Protein AF-A0A1Y1KZV1-F1 (afdb_monomer_lite)

Organism: Photinus pyralis (NCBI:txid7054)

Foldseek 3Di:
DDPVVVVVVLVVLLVVLLVLLVVQLVQCVVVVNDHRPDPDPDVCSVVSCVVDDVCSRLNDDDPPDPPPDDDDDPPPPPPDDDDDDDDDDDDDDDDDDDDDDDDD

Sequence (104 aa):
RNVTSLKKCYENAKKTVRKNVAHERLEYIKTGGGTPNTIVDDKNEDLILSIVNPKTVVGIHNTFVCDMVM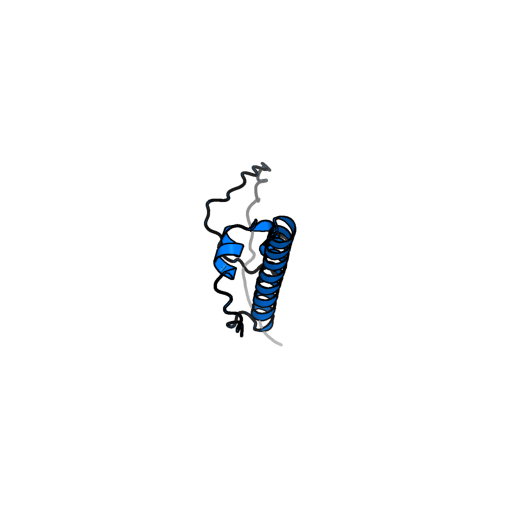ECLPEDIAISTTMSHEALPVSNLEAPSTSASEMA

Secondary structure (DSSP, 8-state):
--HHHHHHHHHHHHHHHHHHHHHHHHHHHHTTSPPP------TTHHHHHHHS-GGGTT----TT-TT-------TT---------PPPP---------------

Radius of gyration: 24.31 Å; chains: 1; bounding box: 51×24×79 Å

Structure (mmCIF, N/CA/C/O backbone):
data_AF-A0A1Y1KZV1-F1
#
_entry.id   AF-A0A1Y1KZV1-F1
#
loop_
_atom_site.group_PDB
_atom_site.id
_atom_site.type_symbol
_atom_site.label_atom_id
_atom_site.label_alt_id
_atom_site.label_comp_id
_atom_site.label_asym_id
_atom_site.label_entity_id
_atom_site.label_seq_id
_atom_site.pdbx_PDB_ins_code
_atom_site.Cartn_x
_atom_site.Cartn_y
_atom_site.Cartn_z
_atom_site.occupancy
_atom_site.B_iso_or_equiv
_atom_site.auth_seq_id
_atom_site.auth_comp_id
_atom_site.auth_asym_id
_atom_site.auth_atom_id
_atom_site.pdbx_PDB_model_num
ATOM 1 N N . ARG A 1 1 ? -9.214 -4.947 25.580 1.00 66.81 1 ARG A N 1
ATOM 2 C CA . ARG A 1 1 ? -9.294 -4.489 24.168 1.00 66.81 1 ARG A CA 1
ATOM 3 C C . ARG A 1 1 ? -10.550 -3.633 24.025 1.00 66.81 1 ARG A C 1
ATOM 5 O O . ARG A 1 1 ? -11.600 -4.105 24.428 1.00 66.81 1 ARG A O 1
ATOM 12 N N . ASN A 1 2 ? -10.445 -2.395 23.532 1.00 92.44 2 ASN A N 1
ATOM 13 C CA . ASN A 1 2 ? -11.592 -1.499 23.299 1.00 92.44 2 ASN A CA 1
ATOM 14 C C . ASN A 1 2 ? -11.862 -1.396 21.784 1.00 92.44 2 ASN A C 1
ATOM 16 O O . ASN A 1 2 ? -10.915 -1.412 20.994 1.00 92.44 2 ASN A O 1
ATOM 20 N N . VAL A 1 3 ? -13.125 -1.270 21.378 1.00 93.88 3 VAL A N 1
ATOM 21 C CA . VAL A 1 3 ? -13.550 -1.081 19.980 1.00 93.88 3 VAL A CA 1
ATOM 22 C C . VAL A 1 3 ? -12.768 0.047 19.298 1.00 93.88 3 VAL A C 1
ATOM 24 O O . VAL A 1 3 ? -12.281 -0.120 18.181 1.00 93.88 3 VAL A O 1
ATOM 27 N N . THR A 1 4 ? -12.557 1.170 19.990 1.00 94.19 4 THR A N 1
ATOM 28 C CA . THR A 1 4 ? -11.810 2.319 19.449 1.00 94.19 4 THR A CA 1
ATOM 29 C C . THR A 1 4 ? -10.346 1.978 19.174 1.00 94.19 4 THR A C 1
ATOM 31 O O . THR A 1 4 ? -9.821 2.292 18.105 1.00 94.19 4 THR A O 1
ATOM 34 N N . SER A 1 5 ? -9.696 1.276 20.108 1.00 93.25 5 SER A N 1
ATOM 35 C CA . SER A 1 5 ? -8.309 0.823 19.960 1.00 93.25 5 SER A CA 1
ATOM 36 C C . SER A 1 5 ? -8.150 -0.193 18.828 1.00 93.25 5 SER A C 1
ATOM 38 O O . SER A 1 5 ? -7.160 -0.140 18.101 1.00 93.25 5 SER A O 1
ATOM 40 N N . LEU A 1 6 ? -9.144 -1.066 18.630 1.00 92.25 6 LEU A N 1
ATOM 41 C CA . LEU A 1 6 ? -9.123 -2.072 17.571 1.00 92.25 6 LEU A CA 1
ATOM 42 C C . LEU A 1 6 ? -9.298 -1.433 16.191 1.00 92.25 6 LEU A C 1
ATOM 44 O O . LEU A 1 6 ? -8.514 -1.709 15.287 1.00 92.25 6 LEU A O 1
ATOM 48 N N . LYS A 1 7 ? -10.256 -0.507 16.054 1.00 95.00 7 LYS A N 1
ATOM 49 C CA . LYS A 1 7 ? -10.436 0.272 14.823 1.00 95.00 7 LYS A CA 1
ATOM 50 C C . LYS A 1 7 ? -9.160 1.034 14.471 1.00 95.00 7 LYS A C 1
ATOM 52 O O . LYS A 1 7 ? -8.693 0.951 13.343 1.00 95.00 7 LYS A O 1
ATOM 57 N N . LYS A 1 8 ? -8.560 1.733 15.440 1.00 95.88 8 LYS A N 1
ATOM 58 C CA . LYS A 1 8 ? -7.306 2.472 15.229 1.00 95.88 8 LYS A CA 1
ATOM 59 C C . LYS A 1 8 ? -6.163 1.551 14.795 1.00 95.88 8 LYS A C 1
ATOM 61 O O . LYS A 1 8 ? -5.405 1.914 13.904 1.00 95.88 8 LYS A O 1
ATOM 66 N N . CYS A 1 9 ? -6.053 0.371 15.402 1.00 93.56 9 CYS A N 1
ATOM 67 C CA . CYS A 1 9 ? -5.056 -0.629 15.031 1.00 93.56 9 CYS A CA 1
ATOM 68 C C . CYS A 1 9 ? -5.219 -1.068 13.569 1.00 93.56 9 CYS A C 1
ATOM 70 O O . CYS A 1 9 ? -4.257 -0.988 12.810 1.00 93.56 9 CYS A O 1
ATOM 72 N N . TYR A 1 10 ? -6.438 -1.415 13.150 1.00 93.44 10 TYR A N 1
ATOM 73 C CA . TYR A 1 10 ? -6.720 -1.793 11.765 1.00 93.44 10 TYR A CA 1
ATOM 74 C C . TYR A 1 10 ? -6.461 -0.649 10.771 1.00 93.44 10 TYR A C 1
ATOM 76 O O . TYR A 1 10 ? -5.827 -0.852 9.739 1.00 93.44 10 TYR A O 1
ATOM 84 N N . GLU A 1 11 ? -6.886 0.578 11.088 1.00 94.56 11 GLU A N 1
ATOM 85 C CA . GLU A 1 11 ? -6.609 1.749 10.244 1.00 94.56 11 GLU A CA 1
ATOM 86 C C . GLU A 1 11 ? -5.107 2.008 10.078 1.00 94.56 11 GLU A C 1
ATOM 88 O O . GLU A 1 11 ? -4.656 2.353 8.985 1.00 94.56 11 GLU A O 1
ATOM 93 N N . ASN A 1 12 ? -4.321 1.821 11.140 1.00 94.06 12 ASN A N 1
ATOM 94 C CA . ASN A 1 12 ? -2.869 1.928 11.062 1.00 94.06 12 ASN A CA 1
ATOM 95 C C . ASN A 1 12 ? -2.276 0.816 10.193 1.00 94.06 12 ASN A C 1
ATOM 97 O O . ASN A 1 12 ? -1.441 1.108 9.343 1.00 94.06 12 ASN A O 1
ATOM 101 N N . ALA A 1 13 ? -2.752 -0.421 10.348 1.00 92.75 13 ALA A N 1
ATOM 102 C CA . ALA A 1 13 ? -2.290 -1.551 9.551 1.00 92.75 13 ALA A CA 1
ATOM 103 C C . ALA A 1 13 ? -2.550 -1.324 8.049 1.00 92.75 13 ALA A C 1
ATOM 105 O O . ALA A 1 13 ? -1.637 -1.463 7.242 1.00 92.75 13 ALA A O 1
ATOM 106 N N . LYS A 1 14 ? -3.736 -0.818 7.672 1.00 93.81 14 LYS A N 1
ATOM 107 C CA . LYS A 1 14 ? -4.030 -0.419 6.281 1.00 93.81 14 LYS A CA 1
ATOM 108 C C . LYS A 1 14 ? -3.050 0.617 5.732 1.00 93.81 14 LYS A C 1
ATOM 110 O O . LYS A 1 14 ? -2.680 0.554 4.563 1.00 93.81 14 LYS A O 1
ATOM 115 N N . LYS A 1 15 ? -2.666 1.605 6.546 1.00 93.44 15 LYS A N 1
ATOM 116 C CA . LYS A 1 15 ? -1.700 2.636 6.135 1.00 93.44 15 LYS A CA 1
ATOM 117 C C . LYS A 1 15 ? -0.311 2.046 5.926 1.00 93.44 15 LYS A C 1
ATOM 119 O O . LYS A 1 15 ? 0.339 2.406 4.950 1.00 93.44 15 LYS A O 1
ATOM 124 N N . THR A 1 16 ? 0.119 1.155 6.818 1.00 92.25 16 THR A N 1
ATOM 125 C CA . THR A 1 16 ? 1.405 0.460 6.706 1.00 92.25 16 THR A CA 1
ATOM 126 C C . THR A 1 16 ? 1.464 -0.368 5.429 1.00 92.25 16 THR A C 1
ATOM 128 O O . THR A 1 16 ? 2.354 -0.139 4.622 1.00 92.25 16 THR A O 1
ATOM 131 N N . VAL A 1 17 ? 0.465 -1.218 5.183 1.00 91.75 17 VAL A N 1
ATOM 132 C CA . VAL A 1 17 ? 0.416 -2.077 3.988 1.00 91.75 17 VAL A CA 1
ATOM 133 C C . VAL A 1 17 ? 0.454 -1.257 2.694 1.00 91.75 17 VAL A C 1
ATOM 135 O O . VAL A 1 17 ? 1.262 -1.512 1.810 1.00 91.75 17 VAL A O 1
ATOM 138 N N . ARG A 1 18 ? -0.335 -0.177 2.591 1.00 91.56 18 ARG A N 1
ATOM 139 C CA . ARG A 1 18 ? -0.281 0.710 1.409 1.00 91.56 18 ARG A CA 1
ATOM 140 C C . ARG A 1 18 ? 1.096 1.332 1.196 1.00 91.56 18 ARG A C 1
ATOM 142 O O . ARG A 1 18 ? 1.524 1.505 0.059 1.00 91.56 18 ARG A O 1
ATOM 149 N N . LYS A 1 19 ? 1.772 1.704 2.286 1.00 91.00 19 LYS A N 1
ATOM 150 C CA . LYS A 1 19 ? 3.124 2.261 2.228 1.00 91.00 19 LYS A CA 1
ATOM 151 C C . LYS A 1 19 ? 4.127 1.205 1.759 1.00 91.00 19 LYS A C 1
ATOM 153 O O . LYS A 1 19 ? 4.987 1.544 0.953 1.00 91.00 19 LYS A O 1
ATOM 158 N N . ASN A 1 20 ? 4.012 -0.029 2.245 1.00 90.12 20 ASN A N 1
ATOM 159 C CA . ASN A 1 20 ? 4.884 -1.137 1.864 1.00 90.12 20 ASN A CA 1
ATOM 160 C C . ASN A 1 20 ? 4.767 -1.437 0.369 1.00 90.12 20 ASN A C 1
ATOM 162 O O . ASN A 1 20 ? 5.777 -1.390 -0.323 1.00 90.12 20 ASN A O 1
ATOM 166 N N . VAL A 1 21 ? 3.545 -1.603 -0.146 1.00 88.75 21 VAL A N 1
ATOM 167 C CA . VAL A 1 21 ? 3.304 -1.861 -1.578 1.00 88.75 21 VAL A CA 1
ATOM 168 C C . VAL A 1 21 ? 3.846 -0.728 -2.456 1.00 88.75 21 VAL A C 1
ATOM 170 O O . VAL A 1 21 ? 4.508 -0.963 -3.464 1.00 88.75 21 VAL A O 1
ATOM 173 N N . ALA A 1 22 ? 3.626 0.531 -2.062 1.00 88.25 22 ALA A N 1
ATOM 174 C CA . ALA A 1 22 ? 4.176 1.672 -2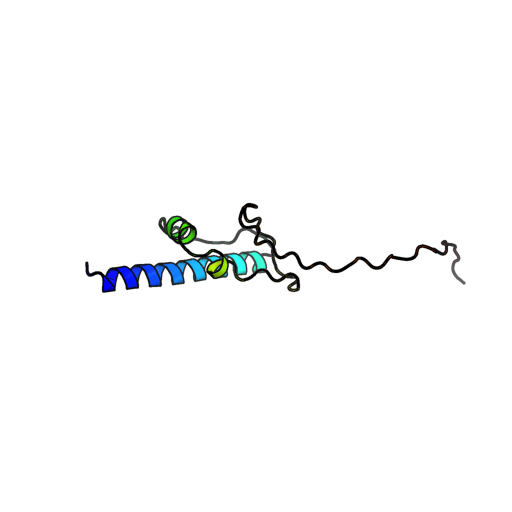.795 1.00 88.25 22 ALA A CA 1
ATOM 175 C C . ALA A 1 22 ? 5.716 1.695 -2.776 1.00 88.25 22 ALA A C 1
ATOM 177 O O . ALA A 1 22 ? 6.343 2.071 -3.767 1.00 88.25 22 ALA A O 1
ATOM 178 N N . HIS A 1 23 ? 6.326 1.300 -1.657 1.00 88.56 23 HIS A N 1
ATOM 179 C CA . HIS A 1 23 ? 7.776 1.202 -1.530 1.00 88.56 23 HIS A CA 1
ATOM 180 C C . HIS A 1 23 ? 8.338 0.059 -2.379 1.00 88.56 23 HIS A C 1
ATOM 182 O O . HIS A 1 23 ? 9.325 0.258 -3.074 1.00 88.56 23 HIS A O 1
ATOM 188 N N . GLU A 1 24 ? 7.700 -1.108 -2.375 1.00 87.94 24 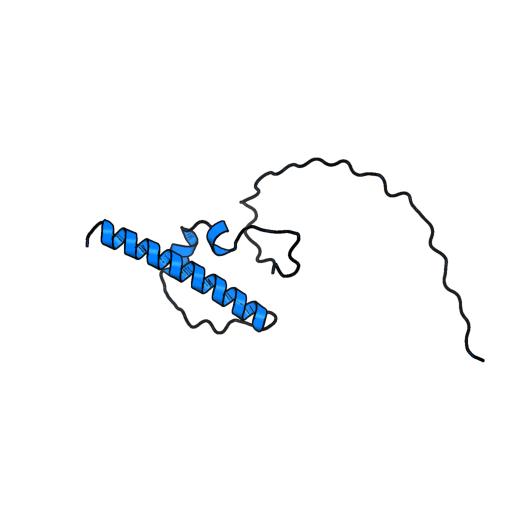GLU A N 1
ATOM 189 C CA . GLU A 1 24 ? 8.083 -2.250 -3.205 1.00 87.94 24 GLU A CA 1
ATOM 190 C C . GLU A 1 24 ? 8.048 -1.899 -4.694 1.00 87.94 24 GLU A C 1
ATOM 192 O O . GLU A 1 24 ? 9.040 -2.097 -5.395 1.00 87.94 24 GLU A O 1
ATOM 197 N N . ARG A 1 25 ? 6.962 -1.268 -5.158 1.00 86.44 25 ARG A N 1
ATOM 198 C CA . ARG A 1 25 ? 6.858 -0.777 -6.538 1.00 86.44 25 ARG A CA 1
ATOM 199 C C . ARG A 1 25 ? 7.965 0.220 -6.874 1.00 86.44 25 ARG A C 1
ATOM 201 O O . ARG A 1 25 ? 8.527 0.181 -7.966 1.00 86.44 25 ARG A O 1
ATOM 208 N N . LEU A 1 26 ? 8.282 1.122 -5.948 1.00 87.69 26 LEU A N 1
ATOM 209 C CA . LEU A 1 26 ? 9.364 2.082 -6.138 1.00 87.69 26 LEU A CA 1
ATOM 210 C C . LEU A 1 26 ? 10.725 1.381 -6.258 1.00 87.69 26 LEU A C 1
ATOM 212 O O . LEU A 1 26 ? 11.512 1.744 -7.128 1.00 87.69 26 LEU A O 1
ATOM 216 N N . GLU A 1 27 ? 11.004 0.391 -5.413 1.00 88.44 27 GLU A N 1
ATOM 217 C CA . GLU A 1 27 ? 12.237 -0.398 -5.489 1.00 88.44 27 GLU A CA 1
ATOM 218 C C . GLU A 1 27 ? 12.319 -1.190 -6.796 1.00 88.44 27 GLU A C 1
ATOM 220 O O . GLU A 1 27 ? 13.351 -1.143 -7.458 1.00 88.44 27 GLU A O 1
ATOM 225 N N . TYR A 1 28 ? 11.222 -1.815 -7.230 1.00 86.62 28 TYR A N 1
ATOM 226 C CA . TYR A 1 28 ? 11.143 -2.501 -8.522 1.00 86.62 28 TYR A CA 1
ATOM 227 C C . TYR A 1 28 ? 11.480 -1.570 -9.698 1.00 86.62 28 TYR A C 1
ATOM 229 O O . TYR A 1 28 ? 12.231 -1.928 -10.605 1.00 86.62 28 TYR A O 1
ATOM 237 N N . ILE A 1 29 ? 10.960 -0.340 -9.682 1.00 86.25 29 ILE A N 1
ATOM 238 C CA . ILE A 1 29 ? 11.261 0.653 -10.722 1.00 86.25 29 ILE A CA 1
ATOM 239 C C . ILE A 1 29 ? 12.733 1.079 -10.654 1.00 86.25 29 ILE A C 1
ATOM 241 O O . ILE A 1 29 ? 13.396 1.165 -11.688 1.00 86.25 29 ILE A O 1
ATOM 245 N N . LYS A 1 30 ? 13.274 1.312 -9.450 1.00 87.69 30 LYS A N 1
ATOM 246 C CA . LYS A 1 30 ? 14.685 1.692 -9.257 1.00 87.69 30 LYS A CA 1
ATOM 247 C C . LYS A 1 30 ? 15.658 0.631 -9.766 1.00 87.69 30 LYS A C 1
ATOM 249 O O . LYS A 1 30 ? 16.711 0.986 -10.288 1.00 87.69 30 LYS A O 1
ATOM 254 N N . THR A 1 31 ? 15.327 -0.649 -9.612 1.00 88.31 31 THR A N 1
ATOM 255 C CA . THR A 1 31 ? 16.158 -1.768 -10.082 1.00 88.31 31 THR A CA 1
ATOM 256 C C . THR A 1 31 ? 15.986 -2.054 -11.576 1.00 88.31 31 THR A C 1
ATOM 258 O O . THR A 1 31 ? 16.654 -2.946 -12.094 1.00 88.31 31 THR A O 1
ATOM 261 N N . GLY A 1 32 ? 15.107 -1.330 -12.279 1.00 86.12 32 GLY A N 1
ATOM 262 C CA . GLY A 1 32 ? 14.791 -1.599 -13.683 1.00 86.12 32 GLY A CA 1
ATOM 263 C C . GLY A 1 32 ? 14.025 -2.909 -13.891 1.00 86.12 32 GLY A C 1
ATOM 264 O O . GLY A 1 32 ? 14.140 -3.519 -14.950 1.00 86.12 32 GLY A O 1
ATOM 265 N N . GLY A 1 33 ? 13.269 -3.353 -12.882 1.00 83.56 33 GLY A N 1
ATOM 266 C CA . GLY A 1 33 ? 12.489 -4.590 -12.904 1.00 83.56 33 GLY A CA 1
ATOM 267 C C . GLY A 1 33 ? 13.156 -5.796 -12.235 1.00 83.56 33 GLY A C 1
ATOM 268 O O . GLY A 1 33 ? 12.681 -6.921 -12.369 1.00 83.56 33 GLY A O 1
ATOM 269 N N . GLY A 1 34 ? 14.261 -5.586 -11.516 1.00 84.94 34 GLY A N 1
ATOM 270 C CA . GLY A 1 34 ? 14.870 -6.615 -10.673 1.00 84.94 34 GLY A CA 1
ATOM 271 C C . GLY A 1 34 ? 14.086 -6.841 -9.378 1.00 84.94 34 GLY A C 1
ATOM 272 O O . GLY A 1 34 ? 13.403 -5.938 -8.892 1.00 84.94 34 GLY A O 1
ATOM 273 N N . THR A 1 35 ? 14.220 -8.031 -8.788 1.00 82.94 35 THR A N 1
ATOM 274 C CA . THR A 1 35 ? 13.544 -8.396 -7.534 1.00 82.94 35 THR A CA 1
ATOM 275 C C . THR A 1 35 ? 13.833 -7.372 -6.424 1.00 82.94 35 THR A C 1
ATOM 277 O O . THR A 1 35 ? 15.006 -7.149 -6.103 1.00 82.94 35 THR A O 1
ATOM 280 N N . PRO A 1 36 ? 12.802 -6.747 -5.827 1.00 77.62 36 PRO A N 1
ATOM 281 C CA . PRO A 1 36 ? 12.971 -5.852 -4.689 1.00 77.62 36 PRO A CA 1
ATOM 282 C C . PRO A 1 36 ? 13.587 -6.586 -3.494 1.00 77.62 36 PRO A C 1
ATOM 284 O O . PRO A 1 36 ? 13.219 -7.716 -3.185 1.00 77.62 36 PRO A O 1
ATOM 287 N N . ASN A 1 37 ? 14.495 -5.929 -2.773 1.00 70.06 37 ASN A N 1
ATOM 288 C CA . ASN A 1 37 ? 14.992 -6.437 -1.494 1.00 70.06 37 ASN A CA 1
ATOM 289 C C . ASN A 1 37 ? 13.977 -6.112 -0.385 1.00 70.06 37 ASN A C 1
ATOM 291 O O . ASN A 1 37 ? 14.192 -5.195 0.409 1.00 70.06 37 ASN A O 1
ATOM 295 N N . THR A 1 38 ? 12.841 -6.805 -0.341 1.00 66.56 38 THR A N 1
ATOM 296 C CA . THR A 1 38 ? 11.831 -6.622 0.713 1.00 66.56 38 THR A CA 1
ATOM 297 C C . THR A 1 38 ? 11.992 -7.694 1.801 1.00 66.56 38 THR A C 1
ATOM 299 O O . THR A 1 38 ? 11.960 -8.889 1.536 1.00 66.56 38 THR A O 1
ATOM 302 N N . ILE A 1 39 ? 12.214 -7.259 3.052 1.00 60.59 39 ILE A N 1
ATOM 303 C CA . ILE A 1 39 ? 12.418 -8.122 4.245 1.00 60.59 39 ILE A CA 1
ATOM 304 C C . ILE A 1 39 ? 11.202 -8.037 5.196 1.00 60.59 39 ILE A C 1
ATOM 306 O O . ILE A 1 39 ? 11.299 -8.300 6.391 1.00 60.59 39 ILE A O 1
ATOM 310 N N . VAL A 1 40 ? 10.034 -7.613 4.712 1.00 64.62 40 VAL A N 1
ATOM 311 C CA . VAL A 1 40 ? 8.858 -7.437 5.578 1.00 64.62 40 VAL A CA 1
ATOM 312 C C . VAL A 1 40 ? 7.945 -8.653 5.438 1.00 64.62 40 VAL A C 1
ATOM 314 O O . VAL A 1 40 ? 7.124 -8.707 4.537 1.00 64.62 40 VAL A O 1
ATOM 317 N N . ASP A 1 41 ? 8.113 -9.634 6.327 1.00 65.56 41 ASP A N 1
ATOM 318 C CA . ASP A 1 41 ? 7.188 -10.768 6.486 1.00 65.56 41 ASP A CA 1
ATOM 319 C C . ASP A 1 41 ? 6.186 -10.448 7.609 1.00 65.56 41 ASP A C 1
ATOM 321 O O . ASP A 1 41 ? 6.329 -10.898 8.751 1.00 65.56 41 ASP A O 1
ATOM 325 N N . ASP A 1 42 ? 5.200 -9.588 7.326 1.00 77.06 42 ASP A N 1
ATOM 326 C CA . ASP A 1 42 ? 4.010 -9.498 8.177 1.00 77.06 42 ASP A CA 1
ATOM 327 C C . ASP A 1 42 ? 2.955 -10.464 7.637 1.00 77.06 42 ASP A C 1
ATOM 329 O O . ASP A 1 42 ? 2.320 -10.224 6.615 1.00 77.06 42 ASP A O 1
ATOM 333 N N . LYS A 1 43 ? 2.717 -11.554 8.372 1.00 79.69 43 LYS A N 1
ATOM 334 C CA . LYS A 1 43 ? 1.768 -12.614 7.988 1.00 79.69 43 LYS A CA 1
ATOM 335 C C . LYS A 1 43 ? 0.332 -12.121 7.784 1.00 79.69 43 LYS A C 1
ATOM 337 O O . LYS A 1 43 ? -0.499 -12.858 7.258 1.00 79.69 43 LYS A O 1
ATOM 342 N N . ASN A 1 44 ? 0.009 -10.918 8.262 1.00 86.00 44 ASN A N 1
ATOM 343 C CA . ASN A 1 44 ? -1.313 -10.320 8.106 1.00 86.00 44 ASN A CA 1
ATOM 344 C C . ASN A 1 44 ? -1.403 -9.360 6.915 1.00 86.00 44 ASN A C 1
ATOM 346 O O . ASN A 1 44 ? -2.504 -8.891 6.623 1.00 86.00 44 ASN A O 1
ATOM 350 N N . GLU A 1 45 ? -0.286 -9.043 6.259 1.00 88.25 45 GLU A N 1
ATOM 351 C CA . GLU A 1 45 ? -0.237 -8.110 5.135 1.00 88.25 45 GLU A CA 1
ATOM 352 C C . GLU A 1 45 ? -1.148 -8.588 4.004 1.00 88.25 45 GLU A C 1
ATOM 354 O O . GLU A 1 45 ? -2.078 -7.863 3.647 1.00 88.25 45 GLU A O 1
ATOM 359 N N . ASP A 1 46 ? -1.007 -9.844 3.573 1.00 88.56 46 ASP A N 1
ATOM 360 C CA . ASP A 1 46 ? -1.846 -10.468 2.539 1.00 88.56 46 ASP A CA 1
ATOM 361 C C . ASP A 1 46 ? -3.338 -10.424 2.880 1.00 88.56 46 ASP A C 1
ATOM 363 O O . ASP A 1 46 ? -4.186 -10.080 2.050 1.00 88.56 46 ASP A O 1
ATOM 367 N N . LEU A 1 47 ? -3.678 -10.723 4.138 1.00 91.69 47 LEU A N 1
ATOM 368 C CA . LEU A 1 47 ? -5.061 -10.675 4.600 1.00 91.69 47 LEU A CA 1
ATOM 369 C C . LEU A 1 47 ? -5.604 -9.244 4.532 1.00 91.69 47 LEU A C 1
ATOM 371 O O . LEU A 1 47 ? -6.720 -9.026 4.065 1.00 91.69 47 LEU A O 1
ATOM 375 N N . ILE A 1 48 ? -4.829 -8.255 4.974 1.00 91.75 48 ILE A N 1
ATOM 376 C CA . ILE A 1 48 ? -5.243 -6.852 4.917 1.00 91.75 48 ILE A CA 1
ATOM 377 C C . ILE A 1 48 ? -5.375 -6.399 3.460 1.00 91.75 48 ILE A C 1
ATOM 379 O O . ILE A 1 48 ? -6.381 -5.764 3.141 1.00 91.75 48 ILE A O 1
ATOM 383 N N . LEU A 1 49 ? -4.425 -6.757 2.589 1.00 90.50 49 LEU A N 1
ATOM 384 C CA . LEU A 1 49 ? -4.454 -6.507 1.144 1.00 90.50 49 LEU A CA 1
ATOM 385 C C . LEU A 1 49 ? -5.726 -7.058 0.494 1.00 90.50 49 LEU A C 1
ATOM 387 O O . LEU A 1 49 ? -6.371 -6.339 -0.266 1.00 90.50 49 LEU A O 1
ATOM 391 N N . SER A 1 50 ? -6.138 -8.274 0.864 1.00 90.88 50 SER A N 1
ATOM 392 C CA . SER A 1 50 ? -7.355 -8.904 0.332 1.00 90.88 50 SER A CA 1
ATOM 393 C C . SER A 1 50 ? -8.650 -8.170 0.710 1.00 90.88 50 SER A C 1
ATOM 395 O O . SER A 1 50 ? -9.654 -8.269 0.007 1.00 90.88 50 SER A O 1
ATOM 397 N N . ILE A 1 51 ? -8.641 -7.419 1.818 1.00 92.88 51 ILE A N 1
ATOM 398 C CA . ILE A 1 51 ? -9.820 -6.715 2.341 1.00 92.88 51 ILE A CA 1
ATOM 399 C C . ILE A 1 51 ? -9.860 -5.254 1.865 1.00 92.88 51 ILE A C 1
ATOM 401 O O . ILE A 1 51 ? -10.937 -4.667 1.724 1.00 92.88 51 ILE A O 1
ATOM 405 N N . VAL A 1 52 ? -8.703 -4.612 1.673 1.00 91.12 52 VAL A N 1
ATOM 406 C CA . VAL A 1 52 ? -8.649 -3.196 1.286 1.00 91.12 52 VAL A CA 1
ATOM 407 C C . VAL A 1 52 ? -9.017 -2.989 -0.180 1.00 91.12 52 VAL A C 1
ATOM 409 O O . VAL A 1 52 ? -8.768 -3.815 -1.045 1.00 91.12 52 VAL A O 1
ATOM 412 N N . ASN A 1 53 ? -9.582 -1.818 -0.481 1.00 90.69 53 ASN A N 1
ATOM 413 C CA . ASN A 1 53 ? -9.916 -1.465 -1.855 1.00 90.69 53 ASN A CA 1
ATOM 414 C C . ASN A 1 53 ? -8.638 -1.374 -2.721 1.00 90.69 53 ASN A C 1
ATOM 416 O O . ASN A 1 53 ? -7.786 -0.522 -2.427 1.00 90.69 53 ASN A O 1
ATOM 420 N N . PRO A 1 54 ? -8.527 -2.143 -3.818 1.00 87.69 54 PRO A N 1
ATOM 421 C CA . PRO A 1 54 ? -7.324 -2.185 -4.651 1.00 87.69 54 PRO A CA 1
ATOM 422 C C . PRO A 1 54 ? -6.981 -0.826 -5.277 1.00 87.69 54 PRO A C 1
ATOM 424 O O . PRO A 1 54 ? -5.809 -0.462 -5.360 1.00 87.69 54 PRO A O 1
ATOM 427 N N . LYS A 1 55 ? -7.986 0.005 -5.596 1.00 87.88 55 LYS A N 1
ATOM 428 C CA . LYS A 1 55 ? -7.783 1.365 -6.142 1.00 87.88 55 LYS A CA 1
ATOM 429 C C . LYS A 1 55 ? -7.004 2.273 -5.191 1.00 87.88 55 LYS A C 1
ATOM 431 O O . LYS A 1 55 ? -6.391 3.246 -5.611 1.00 87.88 55 LYS A O 1
ATOM 436 N N . THR A 1 56 ? -7.054 1.974 -3.893 1.00 88.00 56 THR A N 1
ATOM 437 C CA . THR A 1 56 ? -6.341 2.741 -2.863 1.00 88.00 56 THR A CA 1
ATOM 438 C C . THR A 1 56 ? -4.922 2.242 -2.601 1.00 88.00 56 THR A C 1
ATOM 440 O O . THR A 1 56 ? -4.198 2.889 -1.847 1.00 88.00 56 THR A O 1
ATOM 443 N N . VAL A 1 57 ? -4.557 1.099 -3.187 1.00 88.00 57 VAL A N 1
ATOM 444 C CA . VAL A 1 57 ? -3.237 0.468 -3.085 1.00 88.00 57 VAL A CA 1
ATOM 445 C C . VAL A 1 57 ? -2.449 0.716 -4.373 1.00 88.00 57 VAL A C 1
ATOM 447 O O . VAL A 1 57 ? -1.381 1.311 -4.325 1.00 88.00 57 VAL A O 1
ATOM 450 N N . VAL A 1 58 ? -3.015 0.340 -5.525 1.00 84.94 58 VAL A N 1
ATOM 451 C CA . VAL A 1 58 ? -2.362 0.439 -6.847 1.00 84.94 58 VAL A CA 1
ATOM 452 C C . VAL A 1 58 ? -2.511 1.837 -7.465 1.00 84.94 58 VAL A C 1
ATOM 454 O O . VAL A 1 58 ? -1.683 2.267 -8.269 1.00 84.94 58 VAL A O 1
ATOM 457 N N . GLY A 1 59 ? -3.550 2.571 -7.058 1.00 84.19 59 GLY A N 1
ATOM 458 C CA . GLY A 1 59 ? -3.932 3.856 -7.636 1.00 84.19 59 GLY A CA 1
ATOM 459 C C . GLY A 1 59 ? -5.006 3.725 -8.716 1.00 84.19 59 GLY A C 1
ATOM 460 O O . GLY A 1 59 ? -5.578 2.657 -8.942 1.00 84.19 59 GLY A O 1
ATOM 461 N N . ILE A 1 60 ? -5.318 4.847 -9.364 1.00 84.06 60 ILE A N 1
ATOM 462 C CA . ILE A 1 60 ? -6.246 4.889 -10.498 1.00 84.06 60 ILE A CA 1
ATOM 463 C C . ILE A 1 60 ? -5.440 4.636 -11.769 1.00 84.06 60 ILE A C 1
ATOM 465 O O . ILE A 1 60 ? -4.429 5.299 -11.996 1.00 84.06 60 ILE A O 1
ATOM 469 N N . HIS A 1 61 ? -5.893 3.686 -12.587 1.00 80.50 61 HIS A N 1
ATOM 470 C CA . HIS A 1 61 ? -5.280 3.419 -13.882 1.00 80.50 61 HIS A CA 1
ATOM 471 C C . HIS A 1 61 ? -5.342 4.668 -14.766 1.00 80.50 61 HIS A C 1
ATOM 473 O O . HIS A 1 61 ? -6.410 5.259 -14.938 1.00 80.50 61 HIS A O 1
ATOM 479 N N . ASN A 1 62 ? -4.194 5.062 -15.312 1.00 78.94 62 ASN A N 1
ATOM 480 C CA . ASN A 1 62 ? -4.081 6.200 -16.207 1.00 78.94 62 ASN A CA 1
ATOM 481 C C . ASN A 1 62 ? -3.297 5.783 -17.456 1.00 78.94 62 ASN A C 1
ATOM 483 O O . ASN A 1 62 ? -2.102 5.514 -17.387 1.00 78.94 62 ASN A O 1
ATOM 487 N N . THR A 1 63 ? -3.983 5.775 -18.597 1.00 79.38 63 THR A N 1
ATOM 488 C CA . THR A 1 63 ? -3.443 5.384 -19.908 1.00 79.38 63 THR A CA 1
ATOM 489 C C . THR A 1 63 ? -2.403 6.357 -20.460 1.00 79.38 63 THR A C 1
ATOM 491 O O . THR A 1 63 ? -1.736 6.045 -21.438 1.00 79.38 63 THR A O 1
ATOM 494 N N . PHE A 1 64 ? -2.272 7.545 -19.867 1.00 77.19 64 PHE A N 1
ATOM 495 C CA . PHE A 1 64 ? -1.374 8.597 -20.344 1.00 77.19 64 PHE A CA 1
ATOM 496 C C . PHE A 1 64 ? -0.027 8.637 -19.610 1.00 77.19 64 PHE A C 1
ATOM 498 O O . PHE A 1 64 ? 0.810 9.476 -19.938 1.00 77.19 64 PHE A O 1
ATOM 505 N N . VAL A 1 65 ? 0.202 7.764 -18.620 1.00 66.06 65 VAL A N 1
ATOM 506 C CA . VAL A 1 65 ? 1.479 7.707 -17.889 1.00 66.06 65 VAL A CA 1
ATOM 507 C C . VAL A 1 65 ? 2.300 6.529 -18.4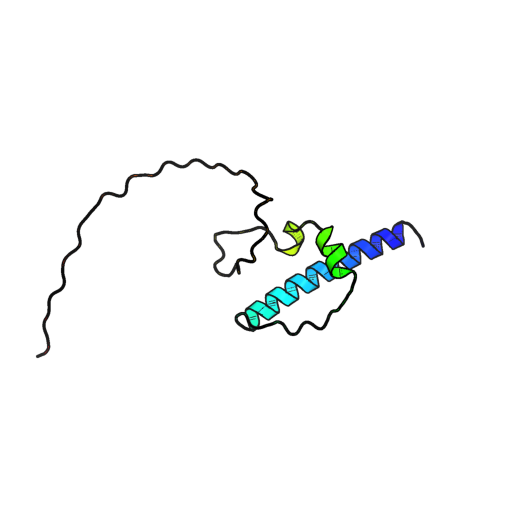02 1.00 66.06 65 VAL A C 1
ATOM 509 O O . VAL A 1 65 ? 1.946 5.370 -18.202 1.00 66.06 65 VAL A O 1
ATOM 512 N N . CYS A 1 66 ? 3.403 6.838 -19.085 1.00 60.16 66 CYS A N 1
ATOM 513 C CA . CYS A 1 66 ? 4.306 5.860 -19.707 1.00 60.16 66 CYS A CA 1
ATOM 514 C C . CYS A 1 66 ? 5.054 4.949 -18.712 1.00 60.16 66 CYS A C 1
ATOM 516 O O . CYS A 1 66 ? 5.758 4.041 -19.140 1.00 60.16 66 CYS A O 1
ATOM 518 N N . ASP A 1 67 ? 4.946 5.186 -17.403 1.00 63.09 67 ASP A N 1
ATOM 519 C CA . ASP A 1 67 ? 5.639 4.434 -16.349 1.00 63.09 67 ASP A CA 1
ATOM 520 C C . ASP A 1 67 ? 4.742 3.396 -15.649 1.00 63.09 67 ASP A C 1
ATOM 522 O O . ASP A 1 67 ? 5.138 2.781 -14.650 1.00 63.09 67 ASP A O 1
ATOM 526 N N . MET A 1 68 ? 3.520 3.183 -16.150 1.00 60.66 68 MET A N 1
ATOM 527 C CA . MET A 1 68 ? 2.601 2.235 -15.540 1.00 60.66 68 MET A CA 1
ATOM 528 C C . MET A 1 68 ? 2.981 0.799 -15.922 1.00 60.66 68 MET A C 1
ATOM 530 O O . MET A 1 68 ? 2.492 0.241 -16.901 1.00 60.66 68 MET A O 1
ATOM 534 N N . VAL A 1 69 ? 3.865 0.203 -15.116 1.00 61.00 69 VAL A N 1
ATOM 535 C CA . VAL A 1 69 ? 4.162 -1.235 -15.135 1.00 61.00 69 VAL A CA 1
ATOM 536 C C . VAL A 1 69 ? 2.840 -1.991 -14.994 1.00 61.00 69 VAL A C 1
ATOM 538 O O . VAL A 1 69 ? 2.124 -1.840 -14.002 1.00 61.00 69 VAL A O 1
ATOM 541 N N . MET A 1 70 ? 2.487 -2.742 -16.034 1.00 54.34 70 MET A N 1
ATOM 542 C CA . MET A 1 70 ? 1.237 -3.482 -16.126 1.00 54.34 70 MET A CA 1
ATOM 543 C C . MET A 1 70 ? 1.329 -4.730 -15.241 1.00 54.34 70 MET A C 1
ATOM 545 O O . MET A 1 70 ? 1.746 -5.791 -15.693 1.00 54.34 70 MET A O 1
ATOM 549 N N . GLU A 1 71 ? 0.965 -4.619 -13.966 1.00 58.44 71 GLU A N 1
ATOM 550 C CA . GLU A 1 71 ? 0.641 -5.810 -13.181 1.00 58.44 71 GLU A CA 1
ATOM 551 C C . GLU A 1 71 ? -0.761 -6.279 -13.578 1.00 58.44 71 GLU A C 1
ATOM 553 O O . GLU A 1 71 ? -1.742 -5.538 -13.465 1.00 58.44 71 GLU A O 1
ATOM 558 N N . CYS A 1 72 ? -0.833 -7.500 -14.112 1.00 42.81 72 CYS A N 1
ATOM 559 C CA . CYS A 1 72 ? -2.075 -8.161 -14.491 1.00 42.81 72 CYS A CA 1
ATOM 560 C C . CYS A 1 72 ? -2.981 -8.296 -13.264 1.00 42.81 72 CYS A C 1
ATOM 562 O O . CYS A 1 72 ? -2.759 -9.149 -12.406 1.00 42.81 72 CYS A O 1
ATOM 564 N N . LEU A 1 73 ? -4.022 -7.468 -13.188 1.00 47.12 73 LEU A N 1
ATOM 565 C CA . LEU A 1 73 ? -5.159 -7.753 -12.324 1.00 47.12 73 LEU A CA 1
ATOM 566 C C . LEU A 1 73 ? -6.037 -8.809 -13.014 1.00 47.12 73 LEU A C 1
ATOM 568 O O . LEU A 1 73 ? -6.228 -8.713 -14.228 1.00 47.12 73 LEU A O 1
ATOM 572 N N . PRO A 1 74 ? -6.583 -9.794 -12.277 1.00 43.03 74 PRO A N 1
ATOM 573 C CA . PRO A 1 74 ? -7.550 -10.733 -12.833 1.00 43.03 74 PRO A CA 1
ATOM 574 C C . PRO A 1 74 ? -8.753 -9.976 -13.416 1.00 43.03 74 PRO A C 1
ATOM 576 O O . PRO A 1 74 ? -9.22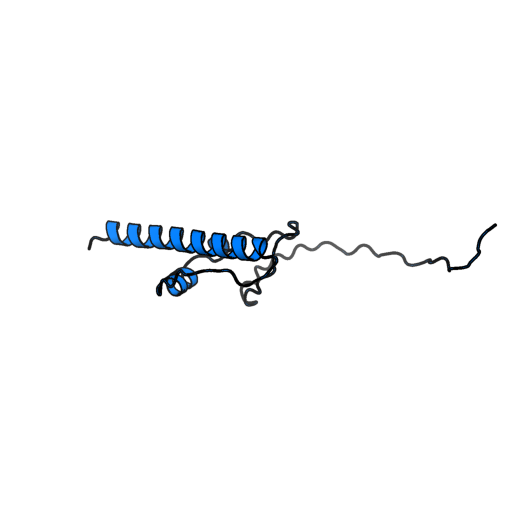2 -8.986 -12.850 1.00 43.03 74 PRO A O 1
ATOM 579 N N . GLU A 1 75 ? -9.224 -10.451 -14.566 1.00 50.94 75 GLU A N 1
ATOM 580 C CA . GLU A 1 75 ? -10.094 -9.764 -15.535 1.00 50.94 75 GLU A CA 1
ATOM 581 C C . GLU A 1 75 ? -11.531 -9.464 -15.049 1.00 50.94 75 GLU A C 1
ATOM 583 O O . GLU A 1 75 ? -12.351 -8.941 -15.802 1.00 50.94 75 GLU A O 1
ATOM 588 N N . ASP A 1 76 ? -11.842 -9.683 -13.771 1.00 47.44 76 ASP A N 1
ATOM 589 C CA . ASP A 1 76 ? -13.214 -9.639 -13.248 1.00 47.44 76 ASP A CA 1
ATOM 590 C C . ASP A 1 76 ? -13.657 -8.269 -12.696 1.00 47.44 76 ASP A C 1
ATOM 592 O O . ASP A 1 76 ? -14.741 -8.139 -12.127 1.00 47.44 76 ASP A O 1
ATOM 596 N N . ILE A 1 77 ? -12.866 -7.206 -12.884 1.00 51.12 77 ILE A N 1
ATOM 597 C CA . ILE A 1 77 ? -13.281 -5.822 -12.569 1.00 51.12 77 ILE A CA 1
ATOM 598 C C . ILE A 1 77 ? -13.352 -4.991 -13.857 1.00 51.12 77 ILE A C 1
ATOM 600 O O . ILE A 1 77 ? -12.798 -3.896 -13.966 1.00 51.12 77 ILE A O 1
ATOM 604 N N . ALA A 1 78 ? -14.064 -5.513 -14.854 1.00 40.09 78 ALA A N 1
ATOM 605 C CA . ALA A 1 78 ? -14.479 -4.748 -16.021 1.00 40.09 78 ALA A CA 1
ATOM 606 C C . ALA A 1 78 ? -15.550 -3.721 -15.610 1.00 40.09 78 ALA A C 1
ATOM 608 O O . ALA A 1 78 ? -16.749 -4.002 -15.586 1.00 40.09 78 ALA A O 1
ATOM 609 N N . ILE A 1 79 ? -15.134 -2.497 -15.272 1.00 52.28 79 ILE A N 1
ATOM 610 C CA . ILE A 1 79 ? -16.069 -1.370 -15.211 1.00 52.28 79 ILE A CA 1
ATOM 611 C C . ILE A 1 79 ? -16.335 -0.951 -16.655 1.00 52.28 79 ILE A C 1
ATOM 613 O O . ILE A 1 79 ? -15.518 -0.273 -17.275 1.00 52.28 79 ILE A O 1
ATOM 617 N N . SER A 1 80 ? -17.484 -1.382 -17.175 1.00 41.31 80 SER A N 1
ATOM 618 C CA . SER A 1 80 ? -18.029 -0.989 -18.474 1.00 41.31 80 SER A CA 1
ATOM 619 C C . SER A 1 80 ? -18.072 0.535 -18.602 1.00 41.31 80 SER A C 1
ATOM 621 O O . SER A 1 80 ? -19.008 1.181 -18.138 1.00 41.31 80 SER A O 1
ATOM 623 N N . THR A 1 81 ? -17.062 1.115 -19.247 1.00 45.88 81 THR A N 1
ATOM 624 C CA . THR A 1 81 ? -17.133 2.474 -19.786 1.00 45.88 81 THR A CA 1
ATOM 625 C C . THR A 1 81 ? -17.148 2.356 -21.299 1.00 45.88 81 THR A C 1
ATOM 627 O O . THR A 1 81 ? -16.115 2.400 -21.960 1.00 45.88 81 THR A O 1
ATOM 630 N N . THR A 1 82 ? -18.338 2.155 -21.856 1.00 46.88 82 THR A N 1
ATOM 631 C CA . THR A 1 82 ? -18.573 2.352 -23.284 1.00 46.88 82 THR A CA 1
ATOM 632 C C . THR A 1 82 ? -18.561 3.854 -23.554 1.00 46.88 82 THR A C 1
ATOM 634 O O . THR A 1 82 ? -19.531 4.540 -23.240 1.00 46.88 82 THR A O 1
ATOM 637 N N . MET A 1 83 ? -17.479 4.369 -24.132 1.00 46.75 83 MET A N 1
ATOM 638 C CA . MET A 1 83 ? -17.505 5.650 -24.837 1.00 46.75 83 MET A CA 1
ATOM 639 C C . MET A 1 83 ? -17.314 5.365 -26.321 1.00 46.75 83 MET A C 1
ATOM 641 O O . MET A 1 83 ? -16.211 5.131 -26.805 1.00 46.75 83 MET A O 1
ATOM 645 N N . SER A 1 84 ? -18.442 5.322 -27.019 1.00 48.28 84 SER A N 1
ATOM 646 C CA . SER A 1 84 ? -18.553 5.313 -28.469 1.00 48.28 84 SER A CA 1
ATOM 647 C C . SER A 1 84 ? -17.914 6.567 -29.065 1.00 48.28 84 SER A C 1
ATOM 649 O O . SER A 1 84 ? -18.424 7.666 -28.857 1.00 48.28 84 SER A O 1
ATOM 651 N N . HIS A 1 85 ? -16.857 6.389 -29.857 1.00 46.72 85 HIS A N 1
ATOM 652 C CA . HIS A 1 85 ? -16.447 7.353 -30.873 1.00 46.72 85 HIS A CA 1
ATOM 653 C C . HIS A 1 85 ? -16.190 6.605 -32.180 1.00 46.72 85 HIS A C 1
ATOM 655 O O . HIS A 1 85 ? -15.419 5.647 -32.222 1.00 46.72 85 HIS A O 1
ATOM 661 N N . GLU A 1 86 ? -16.921 7.016 -33.216 1.00 42.47 86 GLU A N 1
ATOM 662 C CA . GLU A 1 86 ? -16.833 6.493 -34.573 1.00 42.47 86 GLU A CA 1
ATOM 663 C C . GLU A 1 86 ? -15.404 6.552 -35.120 1.00 42.47 86 GLU A C 1
ATOM 665 O O . GLU A 1 86 ? -14.695 7.549 -34.973 1.00 42.47 86 GLU A O 1
ATOM 670 N N . ALA A 1 87 ? -15.006 5.474 -35.792 1.00 41.88 87 ALA A N 1
ATOM 671 C CA . ALA A 1 87 ? -13.786 5.417 -36.573 1.00 41.88 87 ALA A CA 1
ATOM 672 C C . ALA A 1 87 ? -13.947 6.270 -37.840 1.00 41.88 87 ALA A C 1
ATOM 674 O O . ALA A 1 87 ? -14.806 5.991 -38.675 1.00 41.88 87 ALA A O 1
ATOM 675 N N . LEU A 1 88 ? -13.096 7.282 -38.012 1.00 41.09 88 LEU A N 1
ATOM 676 C CA . LEU A 1 88 ? -12.926 7.933 -39.311 1.00 41.09 88 LEU A CA 1
ATOM 677 C C . LEU A 1 88 ? -12.010 7.065 -40.197 1.00 41.09 88 LEU A C 1
ATOM 679 O O . LEU A 1 88 ? -11.003 6.551 -39.702 1.00 41.09 88 LEU A O 1
ATOM 683 N N . PRO A 1 89 ? -12.336 6.873 -41.489 1.00 42.88 89 PRO A N 1
ATOM 684 C CA . PRO A 1 89 ? -11.613 5.956 -42.362 1.00 42.88 89 PRO A CA 1
ATOM 685 C C . PRO A 1 89 ? -10.224 6.501 -42.714 1.00 42.88 89 PRO A C 1
ATOM 687 O O . PRO A 1 89 ? -10.086 7.605 -43.239 1.00 42.88 89 PRO A O 1
ATOM 690 N N . VAL A 1 90 ? -9.192 5.696 -42.458 1.00 44.38 90 VAL A N 1
ATOM 691 C CA . VAL A 1 90 ? -7.826 5.951 -42.925 1.00 44.38 90 VAL A CA 1
ATOM 692 C C . VAL A 1 90 ? -7.795 5.715 -44.436 1.00 44.38 90 VAL A C 1
ATOM 694 O O . VAL A 1 90 ? -7.928 4.584 -44.900 1.00 44.38 90 VAL A O 1
ATOM 697 N N . SER A 1 91 ? -7.665 6.788 -45.215 1.00 41.25 91 SER A N 1
ATOM 698 C CA . SER A 1 91 ? -7.439 6.722 -46.659 1.00 41.25 91 SER A CA 1
ATOM 699 C C . SER A 1 91 ? -6.024 6.211 -46.959 1.00 41.25 91 SER A C 1
ATOM 701 O O . SER A 1 91 ? -5.036 6.752 -46.468 1.00 41.25 91 SER A O 1
ATOM 703 N N . ASN A 1 92 ? -5.981 5.144 -47.755 1.00 44.62 92 ASN A N 1
ATOM 704 C CA . ASN A 1 92 ? -4.821 4.384 -48.219 1.00 44.62 92 ASN A CA 1
ATOM 705 C C . ASN A 1 92 ? -3.802 5.172 -49.066 1.00 44.62 92 ASN A C 1
ATOM 707 O O . ASN A 1 92 ? -4.206 6.059 -49.808 1.00 44.62 92 ASN A O 1
ATOM 711 N N . LEU A 1 93 ? -2.562 4.636 -49.072 1.00 43.41 93 LEU A N 1
ATOM 712 C CA . LEU A 1 93 ? -1.517 4.667 -50.126 1.00 43.41 93 LEU A CA 1
ATOM 713 C C . LEU A 1 93 ? -0.939 6.065 -50.465 1.00 43.41 93 LEU A C 1
ATOM 715 O O . LEU A 1 93 ? -1.669 7.021 -50.635 1.00 43.41 93 LEU A O 1
ATOM 719 N N . GLU A 1 94 ? 0.372 6.298 -50.556 1.00 35.44 94 GLU A N 1
ATOM 720 C CA . GLU A 1 94 ? 1.391 5.557 -51.309 1.00 35.44 94 GLU A CA 1
AT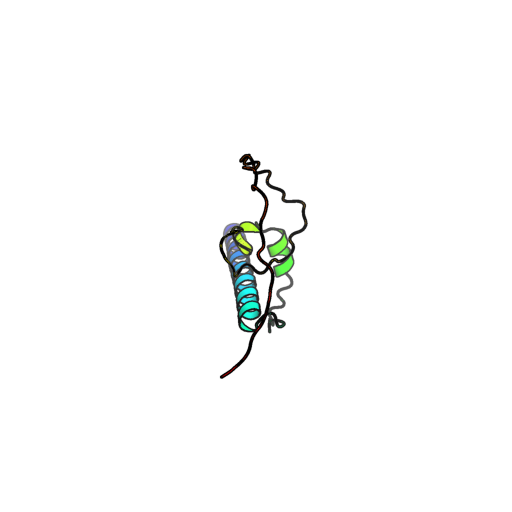OM 721 C C . GLU A 1 94 ? 2.778 5.637 -50.640 1.00 35.44 94 GLU A C 1
ATOM 723 O O . GLU A 1 94 ? 3.177 6.655 -50.076 1.00 35.44 94 GLU A O 1
ATOM 728 N N . ALA A 1 95 ? 3.541 4.552 -50.757 1.00 50.47 95 ALA A N 1
ATOM 729 C CA . ALA A 1 95 ? 4.984 4.549 -50.548 1.00 50.47 95 ALA A CA 1
ATOM 730 C C . ALA A 1 95 ? 5.700 5.079 -51.803 1.00 50.47 95 ALA A C 1
ATOM 732 O O . ALA A 1 95 ? 5.273 4.746 -52.909 1.00 50.47 95 ALA A O 1
ATOM 733 N N . PRO A 1 96 ? 6.858 5.746 -51.671 1.00 41.03 96 PRO A N 1
ATOM 734 C CA . PRO A 1 96 ? 7.865 5.712 -52.716 1.00 41.03 96 PRO A CA 1
ATOM 735 C C . PRO A 1 96 ? 9.098 4.920 -52.270 1.00 41.03 96 PRO A C 1
ATOM 737 O O . PRO A 1 96 ? 9.778 5.217 -51.290 1.00 41.03 96 PRO A O 1
ATOM 740 N N . SER A 1 97 ? 9.324 3.886 -53.068 1.00 46.88 97 SER A N 1
ATOM 741 C CA . SER A 1 97 ? 10.513 3.075 -53.296 1.00 46.88 97 SER A CA 1
ATOM 742 C C . SER A 1 97 ? 11.881 3.719 -53.032 1.00 46.88 97 SER A C 1
ATOM 744 O O . SER A 1 97 ? 12.185 4.826 -53.468 1.00 46.88 97 SER A O 1
ATOM 746 N N . THR A 1 98 ? 12.750 2.898 -52.449 1.00 47.09 98 THR A N 1
ATOM 747 C CA . THR A 1 98 ? 14.218 2.937 -52.482 1.00 47.09 98 THR A CA 1
ATOM 748 C C . THR A 1 98 ? 14.816 3.077 -53.892 1.00 47.09 98 THR A C 1
ATOM 750 O O . THR A 1 98 ? 14.445 2.288 -54.757 1.00 47.09 98 THR A O 1
ATOM 753 N N . SER A 1 99 ? 15.848 3.919 -54.072 1.00 43.69 99 SER A N 1
ATOM 754 C CA . SER A 1 99 ? 17.093 3.542 -54.786 1.00 43.69 99 SER A CA 1
ATOM 755 C C . SER A 1 99 ? 18.209 4.608 -54.713 1.00 43.69 99 SER A C 1
ATOM 757 O O . SER A 1 99 ? 18.053 5.700 -55.244 1.00 43.69 99 SER A O 1
ATOM 759 N N . ALA A 1 100 ? 19.327 4.203 -54.094 1.00 46.88 100 ALA A N 1
ATOM 760 C CA . ALA A 1 100 ? 20.741 4.322 -54.497 1.00 46.88 100 ALA A CA 1
ATOM 761 C C . ALA A 1 100 ? 21.402 5.657 -54.926 1.00 46.88 100 ALA A C 1
ATOM 763 O O . ALA A 1 100 ? 20.965 6.320 -55.860 1.00 46.88 100 ALA A O 1
ATOM 764 N N . SER A 1 101 ? 22.589 5.891 -54.335 1.00 45.25 101 SER A N 1
ATOM 765 C CA . SER A 1 101 ? 23.904 6.148 -54.982 1.00 45.25 101 SER A CA 1
ATOM 766 C C . SER A 1 101 ? 24.659 7.261 -54.234 1.00 45.25 101 SER A C 1
ATOM 768 O O . SER A 1 101 ? 24.233 8.407 -54.244 1.00 45.25 101 SER A O 1
ATOM 770 N N . GLU A 1 102 ? 25.590 6.935 -53.335 1.00 41.97 102 GLU A N 1
ATOM 771 C CA . GLU A 1 102 ? 27.039 6.732 -53.557 1.00 41.97 102 GLU A CA 1
ATOM 772 C C . GLU A 1 102 ? 27.854 7.997 -53.883 1.00 41.97 102 GLU A C 1
ATOM 774 O O . GLU A 1 102 ? 27.433 8.883 -54.617 1.00 41.97 102 GLU A O 1
ATOM 779 N N . MET A 1 103 ? 29.028 8.029 -53.251 1.00 43.34 103 MET A N 1
ATOM 780 C CA . MET A 1 103 ? 30.029 9.090 -53.144 1.00 43.34 103 MET A CA 1
ATOM 781 C C . MET A 1 103 ? 30.516 9.665 -54.480 1.00 43.34 103 MET A C 1
ATOM 783 O O . MET A 1 103 ? 30.794 8.907 -55.407 1.00 43.34 103 MET A O 1
ATOM 787 N N . ALA A 1 104 ? 30.796 10.971 -54.484 1.00 42.75 104 ALA A N 1
ATOM 788 C CA . ALA A 1 104 ? 32.065 11.559 -54.934 1.00 42.75 104 ALA A CA 1
ATOM 789 C C . ALA A 1 104 ? 32.183 12.997 -54.410 1.00 42.75 104 ALA A C 1
ATOM 791 O O . ALA A 1 104 ? 31.203 13.758 -54.574 1.00 42.75 104 ALA A O 1
#

pLDDT: mean 71.39, std 20.37, range [35.44, 95.88]